Protein AF-A0A011Q9X2-F1 (afdb_monomer_lite)

Foldseek 3Di:
DDPLLVVLLVCLQPAADVPHLLDGPSLVVLLVVALVNLLVLLVQCLDPDLSSVSSNVSSNLSRLVVLQVVDVPRDSVVVCVQLQVRDSPDDNVSSVSSSVSSNVVSVVSVVPDDD

Sequence (115 aa):
MSEEIATLVENINASPEPLHADFTSEVRALVRCGLPAARAILPLLMSPDELTRLRAQRVLEGVSRSAVADTWGGDWALLWHDNGDYHWRAEAGKRQSAVNRWLAWLDQAAAAAPD

Radius of gyration: 13.53 Å; chains: 1; bounding box: 35×33×32 Å

Structure (mmCIF, N/CA/C/O backbone):
data_AF-A0A011Q9X2-F1
#
_entry.id   AF-A0A011Q9X2-F1
#
loop_
_atom_site.group_PDB
_atom_site.id
_atom_site.type_symbol
_atom_site.label_atom_id
_atom_site.label_alt_id
_atom_site.label_comp_id
_atom_site.label_asym_id
_atom_site.label_entity_id
_atom_site.label_seq_id
_atom_site.pdbx_PDB_ins_code
_atom_site.Cartn_x
_atom_site.Cartn_y
_atom_site.Cartn_z
_atom_site.occupancy
_atom_site.B_iso_or_equiv
_atom_site.auth_seq_id
_atom_site.auth_comp_id
_atom_site.auth_asym_id
_atom_site.auth_atom_id
_atom_site.pdbx_PDB_model_num
ATOM 1 N N . MET A 1 1 ? 5.376 -10.978 10.683 1.00 67.56 1 MET A N 1
ATOM 2 C CA . MET A 1 1 ? 4.866 -9.590 10.733 1.00 67.56 1 MET A CA 1
ATOM 3 C C . MET A 1 1 ? 5.189 -9.049 12.112 1.00 67.56 1 MET A C 1
ATOM 5 O O . MET A 1 1 ? 4.907 -9.761 13.066 1.00 67.56 1 MET A O 1
ATOM 9 N N . SER A 1 2 ? 5.846 -7.891 12.223 1.00 88.56 2 SER A N 1
ATOM 10 C CA . SER A 1 2 ? 6.152 -7.288 13.530 1.00 88.56 2 SER A CA 1
ATOM 11 C C . SER A 1 2 ? 4.881 -6.745 14.194 1.00 88.56 2 SER A C 1
ATOM 13 O O . SER A 1 2 ? 3.940 -6.356 13.498 1.00 88.56 2 SER A O 1
ATOM 15 N N . GLU A 1 3 ? 4.855 -6.703 15.530 1.00 91.62 3 GLU A N 1
ATOM 16 C CA . GLU A 1 3 ? 3.748 -6.108 16.303 1.00 91.62 3 GLU A CA 1
ATOM 17 C C . GLU A 1 3 ? 3.534 -4.624 15.958 1.00 91.62 3 GLU A C 1
ATOM 19 O O . GLU A 1 3 ? 2.402 -4.143 15.927 1.00 91.62 3 GLU A O 1
ATOM 24 N N . GLU A 1 4 ? 4.610 -3.914 15.609 1.00 95.81 4 GLU A N 1
ATOM 25 C CA . GLU A 1 4 ? 4.557 -2.524 15.149 1.00 95.81 4 GLU A CA 1
ATOM 26 C C . GLU A 1 4 ? 3.736 -2.378 13.861 1.00 95.81 4 GLU A C 1
ATOM 28 O O . GLU A 1 4 ? 2.806 -1.577 13.814 1.00 95.81 4 GLU A O 1
ATOM 33 N N . ILE A 1 5 ? 4.026 -3.177 12.824 1.00 97.44 5 ILE A N 1
ATOM 34 C CA . ILE A 1 5 ? 3.294 -3.106 11.549 1.00 97.44 5 ILE A CA 1
ATOM 35 C C . ILE A 1 5 ? 1.820 -3.444 11.763 1.00 97.44 5 ILE A C 1
ATOM 37 O O . ILE A 1 5 ? 0.963 -2.763 11.207 1.00 97.44 5 ILE A O 1
ATOM 41 N N . ALA A 1 6 ? 1.517 -4.457 12.580 1.00 97.00 6 ALA A N 1
ATOM 42 C CA . ALA A 1 6 ? 0.138 -4.812 12.907 1.00 97.00 6 ALA A CA 1
ATOM 43 C C . ALA A 1 6 ? -0.606 -3.623 13.538 1.00 97.00 6 ALA A C 1
ATOM 45 O O . ALA A 1 6 ? -1.657 -3.217 13.043 1.00 97.00 6 ALA A O 1
ATOM 46 N N . THR A 1 7 ? 0.005 -2.993 14.546 1.00 97.00 7 THR A N 1
ATOM 47 C CA . THR A 1 7 ? -0.552 -1.817 15.229 1.00 97.00 7 THR A CA 1
ATOM 48 C C . THR A 1 7 ? -0.772 -0.651 14.264 1.00 97.00 7 THR A C 1
ATOM 50 O O . THR A 1 7 ? -1.811 0.009 14.303 1.00 97.00 7 THR A O 1
ATOM 53 N N . LEU A 1 8 ? 0.185 -0.387 13.372 1.00 97.69 8 LEU A N 1
ATOM 54 C CA . LEU A 1 8 ? 0.079 0.688 12.387 1.00 97.69 8 LEU A CA 1
ATOM 55 C C . LEU A 1 8 ? -1.016 0.425 11.343 1.00 97.69 8 LEU A C 1
ATOM 57 O O . LEU A 1 8 ? -1.711 1.355 10.943 1.00 97.69 8 LEU A O 1
ATOM 61 N N . VAL A 1 9 ? -1.191 -0.827 10.908 1.00 97.69 9 VAL A N 1
ATOM 62 C CA . VAL A 1 9 ? -2.255 -1.225 9.970 1.00 97.69 9 VAL A CA 1
ATOM 63 C C . VAL A 1 9 ? -3.631 -1.053 10.607 1.00 97.69 9 VAL A C 1
ATOM 65 O O . VAL A 1 9 ? -4.522 -0.479 9.980 1.00 97.69 9 VAL A O 1
ATOM 68 N N . GLU A 1 10 ? -3.800 -1.488 11.856 1.00 96.88 10 GLU A N 1
ATOM 69 C CA . GLU A 1 10 ? -5.046 -1.311 12.613 1.00 96.88 10 GLU A CA 1
ATOM 70 C C . GLU A 1 10 ? -5.403 0.171 12.793 1.00 96.88 10 GLU A C 1
ATOM 72 O O . GLU A 1 10 ? -6.571 0.552 12.712 1.00 96.88 10 GLU A O 1
ATOM 77 N N . ASN A 1 11 ? -4.388 1.020 12.963 1.00 96.44 11 ASN A N 1
ATOM 78 C CA . ASN A 1 11 ? -4.543 2.449 13.218 1.00 96.44 11 ASN A CA 1
ATOM 79 C C . ASN A 1 11 ? -4.279 3.326 11.991 1.00 96.44 11 ASN A C 1
ATOM 81 O O . ASN A 1 11 ? -4.105 4.534 12.139 1.00 96.44 11 ASN A O 1
ATOM 85 N N . ILE A 1 12 ? -4.318 2.776 10.770 1.00 96.12 12 ILE A N 1
ATOM 86 C CA . ILE A 1 12 ? -3.991 3.522 9.538 1.00 96.12 12 ILE A CA 1
ATOM 87 C C . ILE A 1 12 ? -4.812 4.815 9.379 1.00 96.12 12 ILE A C 1
ATOM 89 O O . ILE A 1 12 ? -4.394 5.747 8.694 1.00 96.12 12 ILE A O 1
ATOM 93 N N . ASN A 1 13 ? -5.978 4.880 10.032 1.00 94.62 13 ASN A N 1
ATOM 94 C CA . ASN A 1 13 ? -6.888 6.014 10.001 1.00 94.62 13 ASN A CA 1
ATOM 95 C C . ASN A 1 13 ? -6.826 6.962 11.212 1.00 94.62 13 ASN A C 1
ATOM 97 O O . ASN A 1 13 ? -7.519 7.980 11.179 1.00 94.62 13 ASN A O 1
ATOM 101 N N . ALA A 1 14 ? -6.065 6.635 12.260 1.00 89.31 14 ALA A N 1
ATOM 102 C CA . ALA A 1 14 ? -6.191 7.242 13.586 1.00 89.31 14 ALA A CA 1
ATOM 103 C C . ALA A 1 14 ? -5.731 8.707 13.652 1.00 89.31 14 ALA A C 1
ATOM 105 O O . ALA A 1 14 ? -6.364 9.508 14.340 1.00 89.31 14 ALA A O 1
ATOM 106 N N . SER A 1 15 ? -4.681 9.069 12.911 1.00 82.25 15 SER A N 1
ATOM 107 C CA . SER A 1 15 ? -4.063 10.397 12.997 1.00 82.25 15 SER A CA 1
ATOM 108 C C . SER A 1 15 ? -4.161 11.158 11.666 1.00 82.25 15 SER A C 1
ATOM 110 O O . SER A 1 15 ? -3.146 11.309 10.980 1.00 82.25 15 SER A O 1
ATOM 112 N N . PRO A 1 16 ? -5.361 11.618 11.244 1.00 76.38 16 PRO A N 1
ATOM 113 C CA . PRO A 1 16 ? -5.519 12.359 9.998 1.00 76.38 16 PRO A CA 1
ATOM 114 C C . PRO A 1 16 ? -4.709 13.648 10.035 1.00 76.38 16 PRO A C 1
ATOM 116 O O . PRO A 1 16 ? -4.768 14.418 10.995 1.00 76.38 16 PRO A O 1
ATOM 119 N N . GLU A 1 17 ? -3.981 13.907 8.959 1.00 77.50 17 GLU A N 1
ATOM 120 C CA . GLU A 1 17 ? -3.223 15.138 8.864 1.00 77.50 17 GLU A CA 1
ATOM 121 C C . GLU A 1 17 ? -4.102 16.319 8.462 1.00 77.50 17 GLU A C 1
ATOM 123 O O . GLU A 1 17 ? -4.935 16.194 7.553 1.00 77.50 17 GLU A O 1
ATOM 128 N N . PRO A 1 18 ? -3.905 17.497 9.083 1.00 75.31 18 PRO A N 1
ATOM 129 C CA . PRO A 1 18 ? -4.553 18.712 8.622 1.00 75.31 18 PRO A CA 1
ATOM 130 C C . PRO A 1 18 ? -4.253 18.927 7.133 1.00 75.31 18 PRO A C 1
ATOM 132 O O . PRO A 1 18 ? -3.094 18.967 6.732 1.00 75.31 18 PRO A O 1
ATOM 135 N N . LEU A 1 19 ? -5.307 19.079 6.324 1.00 79.06 19 LEU A N 1
ATOM 136 C CA . LEU A 1 19 ? -5.256 19.350 4.877 1.00 79.06 19 LEU A CA 1
ATOM 137 C C . LEU A 1 19 ? -4.801 18.186 3.968 1.00 79.06 19 LEU A C 1
ATOM 139 O O . LEU A 1 19 ? -4.825 18.351 2.748 1.00 79.06 19 LEU A O 1
ATOM 143 N N . HIS A 1 20 ? -4.485 17.003 4.511 1.00 80.50 20 HIS A N 1
ATOM 144 C CA . HIS A 1 20 ? -4.067 15.827 3.732 1.00 80.50 20 HIS A CA 1
ATOM 145 C C . HIS A 1 20 ? -4.839 14.574 4.153 1.00 80.50 20 HIS A C 1
ATOM 147 O O . HIS A 1 20 ? -4.387 13.780 4.970 1.00 80.50 20 HIS A O 1
ATOM 153 N N . ALA A 1 21 ? -6.031 14.376 3.582 1.00 79.56 21 ALA A N 1
ATOM 154 C CA . ALA A 1 21 ? -6.878 13.234 3.937 1.00 79.56 21 ALA A CA 1
ATOM 155 C C . ALA A 1 21 ? -6.208 11.875 3.639 1.00 79.56 21 ALA A C 1
ATOM 157 O O . ALA A 1 21 ? -6.434 10.898 4.356 1.00 79.56 21 ALA A O 1
ATOM 158 N N . ASP A 1 22 ? -5.368 11.817 2.607 1.00 85.38 22 ASP A N 1
ATOM 159 C CA . ASP A 1 22 ? -4.683 10.616 2.133 1.00 85.38 22 ASP A CA 1
ATOM 160 C C . ASP A 1 22 ? -3.459 10.211 2.962 1.00 85.38 22 ASP A C 1
ATOM 162 O O . ASP A 1 22 ? -2.983 9.087 2.802 1.00 85.38 22 ASP A O 1
ATOM 166 N N . PHE A 1 23 ? -2.985 11.072 3.866 1.00 87.62 23 PHE A N 1
ATOM 167 C CA . PHE A 1 23 ? -1.855 10.787 4.744 1.00 87.62 23 PHE A CA 1
ATOM 168 C C . PHE A 1 23 ? -2.223 10.880 6.228 1.00 87.62 23 PHE A C 1
ATOM 170 O O . PHE A 1 23 ? -3.013 11.712 6.676 1.00 87.62 23 PHE A O 1
ATOM 177 N N . THR A 1 24 ? -1.624 9.968 6.984 1.00 92.44 24 THR A N 1
ATOM 178 C CA . THR A 1 24 ? -1.600 9.950 8.443 1.00 92.44 24 THR A CA 1
ATOM 179 C C . THR A 1 24 ? -0.167 9.705 8.905 1.00 92.44 24 THR A C 1
ATOM 181 O O . THR A 1 24 ? 0.690 9.244 8.134 1.00 92.44 24 THR A O 1
ATOM 184 N N . SER A 1 25 ? 0.099 9.951 10.188 1.00 93.12 25 SER A N 1
ATOM 185 C CA . SER A 1 25 ? 1.360 9.542 10.818 1.00 93.12 25 SER A CA 1
ATOM 186 C C . SER A 1 25 ? 1.637 8.047 10.622 1.00 93.12 25 SER A C 1
ATOM 188 O O . SER A 1 25 ? 2.782 7.660 10.373 1.00 93.12 25 SER A O 1
ATOM 190 N N . GLU A 1 26 ? 0.593 7.216 10.657 1.00 96.06 26 GLU A N 1
ATOM 191 C CA . GLU A 1 26 ? 0.679 5.769 10.479 1.00 96.06 26 GLU A CA 1
ATOM 192 C C . GLU A 1 26 ? 0.995 5.386 9.030 1.00 96.06 26 GLU A C 1
ATOM 194 O O . GLU A 1 26 ? 1.863 4.545 8.809 1.00 96.06 26 GLU A O 1
ATOM 199 N N . VAL A 1 27 ? 0.399 6.055 8.033 1.00 97.12 27 VAL A N 1
ATOM 200 C CA . VAL A 1 27 ? 0.762 5.866 6.614 1.00 97.12 27 VAL A CA 1
ATOM 201 C C . VAL A 1 27 ? 2.255 6.120 6.409 1.00 97.12 27 VAL A C 1
ATOM 203 O O . VAL A 1 27 ? 2.943 5.315 5.784 1.00 97.12 27 VAL A O 1
ATOM 206 N N . ARG A 1 28 ? 2.796 7.205 6.977 1.00 95.00 28 ARG A N 1
ATOM 207 C CA . ARG A 1 28 ? 4.234 7.503 6.872 1.00 95.00 28 ARG A CA 1
ATOM 208 C C . ARG A 1 28 ? 5.103 6.468 7.573 1.00 95.00 28 ARG A C 1
ATOM 210 O O . ARG A 1 28 ? 6.181 6.153 7.074 1.00 95.00 28 ARG A O 1
ATOM 217 N N . ALA A 1 29 ? 4.674 5.987 8.736 1.00 96.25 29 ALA A N 1
ATOM 218 C CA . ALA A 1 29 ? 5.388 4.948 9.465 1.00 96.25 29 ALA A CA 1
ATOM 219 C C . ALA A 1 29 ? 5.420 3.637 8.672 1.00 96.25 29 ALA A C 1
ATOM 221 O O . ALA A 1 29 ? 6.498 3.090 8.466 1.00 96.25 29 ALA A O 1
ATOM 222 N N . LEU A 1 30 ? 4.283 3.217 8.114 1.00 97.81 30 LEU A N 1
ATOM 223 C CA . LEU A 1 30 ? 4.188 2.036 7.255 1.00 97.81 30 LEU A CA 1
ATOM 224 C C . LEU A 1 30 ? 5.094 2.138 6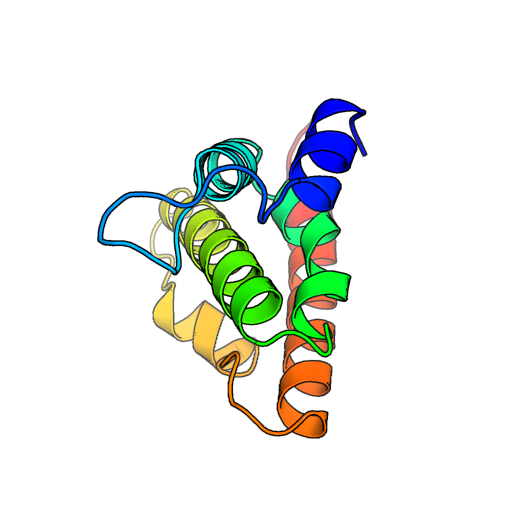.024 1.00 97.81 30 LEU A C 1
ATOM 226 O O . LEU A 1 30 ? 5.753 1.162 5.682 1.00 97.81 30 LEU A O 1
ATOM 230 N N . VAL A 1 31 ? 5.196 3.313 5.390 1.00 97.19 31 VAL A N 1
ATOM 231 C CA . VAL A 1 31 ? 6.141 3.513 4.276 1.00 97.19 31 VAL A CA 1
ATOM 232 C C . VAL A 1 31 ? 7.588 3.261 4.716 1.00 97.19 31 VAL A C 1
ATOM 234 O O . VAL A 1 31 ? 8.328 2.590 4.002 1.00 97.19 31 VAL A O 1
ATOM 237 N N . ARG A 1 32 ? 7.990 3.732 5.906 1.00 96.38 32 ARG A N 1
ATOM 238 C CA . ARG A 1 32 ? 9.342 3.489 6.446 1.00 96.38 32 ARG A CA 1
ATOM 239 C C . ARG A 1 32 ? 9.598 2.023 6.794 1.00 96.38 32 ARG A C 1
ATOM 241 O O . ARG A 1 32 ? 10.740 1.588 6.727 1.00 96.38 32 ARG A O 1
ATOM 248 N N . CYS A 1 33 ? 8.560 1.263 7.137 1.00 96.19 33 CYS A N 1
ATOM 249 C CA . CYS A 1 33 ? 8.670 -0.173 7.395 1.00 96.19 33 CYS A CA 1
ATOM 250 C C . CYS A 1 33 ? 8.920 -1.009 6.121 1.00 96.19 33 CYS A C 1
ATOM 252 O O . CYS A 1 33 ? 9.236 -2.191 6.237 1.00 96.19 33 CYS A O 1
ATOM 254 N N . GLY A 1 34 ? 8.777 -0.438 4.918 1.00 95.56 34 GLY A N 1
ATOM 255 C CA . GLY A 1 34 ? 9.160 -1.086 3.661 1.00 95.56 34 GLY A CA 1
ATOM 256 C C . GLY A 1 34 ? 8.272 -2.268 3.242 1.00 95.56 34 GLY A C 1
ATOM 257 O O . GLY A 1 34 ? 7.067 -2.303 3.511 1.00 95.56 34 GLY A O 1
ATOM 258 N N . LEU A 1 35 ? 8.863 -3.245 2.537 1.00 95.12 35 LEU A N 1
ATOM 259 C CA . LEU A 1 35 ? 8.150 -4.378 1.918 1.00 95.12 35 LEU A CA 1
ATOM 260 C C . LEU A 1 35 ? 7.235 -5.163 2.886 1.00 95.12 35 LEU A C 1
ATOM 262 O O . LEU A 1 35 ? 6.106 -5.479 2.491 1.00 95.12 35 LEU A O 1
ATOM 266 N N . PRO A 1 36 ? 7.625 -5.435 4.151 1.00 96.06 36 PRO A N 1
ATOM 267 C CA . PRO A 1 36 ? 6.732 -6.078 5.115 1.00 96.06 36 PRO A CA 1
ATOM 268 C C . PRO A 1 36 ? 5.413 -5.324 5.344 1.00 96.06 36 PRO A C 1
ATOM 270 O O . PRO A 1 36 ? 4.360 -5.954 5.463 1.00 96.06 36 PRO A O 1
ATOM 273 N N . ALA A 1 37 ? 5.442 -3.988 5.368 1.00 97.62 37 ALA A N 1
ATOM 274 C CA . ALA A 1 37 ? 4.240 -3.172 5.529 1.00 97.62 37 ALA A CA 1
ATOM 275 C C . ALA A 1 37 ? 3.394 -3.125 4.250 1.00 97.62 37 ALA A C 1
ATOM 277 O O . ALA A 1 37 ? 2.171 -3.232 4.338 1.00 97.62 37 ALA A O 1
ATOM 278 N N . ALA A 1 38 ? 4.017 -3.056 3.066 1.00 97.75 38 ALA A N 1
ATOM 279 C CA . ALA A 1 38 ? 3.291 -3.151 1.794 1.00 97.75 38 ALA A CA 1
ATOM 280 C C . ALA A 1 38 ? 2.503 -4.465 1.669 1.00 97.75 38 ALA A C 1
ATOM 282 O O . ALA A 1 38 ? 1.372 -4.464 1.186 1.00 97.75 38 ALA A O 1
ATOM 283 N N . ARG A 1 39 ? 3.053 -5.578 2.171 1.00 97.50 39 ARG A N 1
ATOM 284 C CA . ARG A 1 39 ? 2.320 -6.848 2.259 1.00 97.50 39 ARG A CA 1
ATOM 285 C C . ARG A 1 39 ? 1.147 -6.772 3.233 1.00 97.50 39 ARG A C 1
ATOM 287 O O . ARG A 1 39 ? 0.053 -7.230 2.909 1.00 97.50 39 ARG A O 1
ATOM 294 N N . ALA A 1 40 ? 1.367 -6.204 4.416 1.00 98.06 40 ALA A N 1
ATOM 295 C CA . ALA A 1 40 ? 0.357 -6.148 5.469 1.00 98.06 40 ALA A CA 1
ATOM 296 C C . ALA A 1 40 ? -0.866 -5.289 5.094 1.00 98.06 40 ALA A C 1
ATOM 298 O O . ALA A 1 40 ? -1.974 -5.593 5.531 1.00 98.06 40 ALA A O 1
ATOM 299 N N . ILE A 1 41 ? -0.702 -4.261 4.249 1.00 98.44 41 ILE A N 1
ATOM 300 C CA . ILE A 1 41 ? -1.813 -3.395 3.817 1.00 98.44 41 ILE A CA 1
ATOM 301 C C . ILE A 1 41 ? -2.655 -3.965 2.669 1.00 98.44 41 ILE A C 1
ATOM 303 O O . ILE A 1 41 ? -3.692 -3.382 2.355 1.00 98.44 41 ILE A O 1
ATOM 307 N N . LEU A 1 42 ? -2.268 -5.079 2.029 1.00 98.25 42 LEU A N 1
ATOM 308 C CA . LEU A 1 42 ? -2.995 -5.584 0.854 1.00 98.25 42 LEU A CA 1
ATOM 309 C C . LEU A 1 42 ? -4.494 -5.832 1.114 1.00 98.25 42 LEU A C 1
ATOM 311 O O . LEU A 1 42 ? -5.302 -5.439 0.269 1.00 98.25 42 LEU A O 1
ATOM 315 N N . PRO A 1 43 ? -4.919 -6.391 2.267 1.00 98.44 43 PRO A N 1
ATOM 316 C CA . PRO A 1 43 ? -6.343 -6.523 2.577 1.00 98.44 43 PRO A CA 1
ATOM 317 C C . PRO A 1 43 ? -7.078 -5.174 2.649 1.00 98.44 43 PRO A C 1
ATOM 319 O O . PRO A 1 43 ? -8.247 -5.084 2.272 1.00 98.44 43 PRO A O 1
ATOM 322 N N . LEU A 1 44 ? -6.399 -4.101 3.073 1.00 98.62 44 LEU A N 1
ATOM 323 C CA . LEU A 1 44 ? -6.992 -2.765 3.199 1.00 98.62 44 LEU A CA 1
ATOM 324 C C . LEU A 1 44 ? -7.317 -2.124 1.845 1.00 98.62 44 LEU A C 1
ATOM 326 O O . LEU A 1 44 ? -8.240 -1.316 1.758 1.00 98.62 44 LEU A O 1
ATOM 330 N N . LEU A 1 45 ? -6.640 -2.533 0.770 1.00 98.62 45 LEU A N 1
ATOM 331 C CA . LEU A 1 45 ? -6.965 -2.128 -0.605 1.00 98.62 45 LEU A CA 1
ATOM 332 C C . LEU A 1 45 ? -8.358 -2.634 -1.041 1.00 98.62 45 LEU A C 1
ATOM 334 O O . LEU A 1 45 ? -9.002 -2.082 -1.941 1.00 98.62 45 LEU A O 1
ATOM 338 N N . MET A 1 46 ? -8.883 -3.646 -0.350 1.00 98.56 46 MET A N 1
ATOM 339 C CA . MET A 1 46 ? -10.231 -4.168 -0.557 1.00 98.56 46 MET A CA 1
ATOM 340 C C . MET A 1 46 ? -11.259 -3.657 0.459 1.00 98.56 46 MET A C 1
ATOM 342 O O . MET A 1 46 ? -12.431 -4.005 0.331 1.00 98.56 46 MET A O 1
ATOM 346 N N . SER A 1 47 ? -10.869 -2.780 1.395 1.00 98.44 47 SER A N 1
ATOM 347 C CA . SER A 1 47 ? -11.769 -2.204 2.405 1.00 98.44 47 SER A CA 1
ATOM 348 C C . SER A 1 47 ? -13.027 -1.580 1.778 1.00 98.44 47 SER A C 1
ATOM 350 O O . SER A 1 47 ? -12.927 -0.960 0.712 1.00 98.44 47 SER A O 1
ATOM 352 N N . PRO A 1 48 ? -14.212 -1.688 2.412 1.00 97.38 48 PRO A N 1
ATOM 353 C CA . PRO A 1 48 ? -15.397 -0.948 1.980 1.00 97.38 48 PRO A CA 1
ATOM 354 C C . PRO A 1 48 ? -15.224 0.574 2.129 1.00 97.38 48 PRO A C 1
ATOM 356 O O . PRO A 1 48 ? -15.787 1.324 1.332 1.00 97.38 48 PRO A O 1
ATOM 359 N N . ASP A 1 49 ? -14.396 1.032 3.072 1.00 96.69 49 ASP A N 1
ATOM 360 C CA . ASP A 1 49 ? -14.115 2.451 3.304 1.00 96.69 49 ASP A CA 1
ATOM 361 C C . ASP A 1 49 ? -13.122 3.006 2.272 1.00 96.69 49 ASP A C 1
ATOM 363 O O . ASP A 1 49 ? -12.022 2.474 2.096 1.00 96.69 49 ASP A O 1
ATOM 367 N N . GLU A 1 50 ? -13.501 4.071 1.559 1.00 96.62 50 GLU A N 1
ATOM 368 C CA . GLU A 1 50 ? -12.653 4.600 0.488 1.00 96.62 50 GLU A CA 1
ATOM 369 C C . GLU A 1 50 ? -11.368 5.258 0.996 1.00 96.62 50 GLU A C 1
ATOM 371 O O . GLU A 1 50 ? -10.341 5.199 0.316 1.00 96.62 50 GLU A O 1
ATOM 376 N N . LEU A 1 51 ? -11.409 5.857 2.186 1.00 95.19 51 LEU A N 1
ATOM 377 C CA . LEU A 1 51 ? -10.271 6.559 2.763 1.00 95.19 51 LEU A CA 1
ATOM 378 C C . LEU A 1 51 ? -9.192 5.571 3.216 1.00 95.19 51 LEU A C 1
ATOM 380 O O . LEU A 1 51 ? -8.012 5.788 2.943 1.00 95.19 51 LEU A O 1
ATOM 384 N N . THR A 1 52 ? -9.591 4.440 3.803 1.00 97.75 52 THR A N 1
ATOM 385 C CA . THR A 1 52 ? -8.711 3.301 4.082 1.00 97.75 52 THR A CA 1
ATOM 386 C C . THR A 1 52 ? -8.029 2.813 2.807 1.00 97.75 52 THR A C 1
ATOM 388 O O . THR A 1 52 ? -6.817 2.599 2.813 1.00 97.75 52 THR A O 1
ATOM 391 N N . ARG A 1 53 ? -8.764 2.678 1.692 1.00 98.44 53 ARG A N 1
ATOM 392 C CA . ARG A 1 53 ? -8.169 2.253 0.412 1.00 98.44 53 ARG A CA 1
ATOM 393 C C . ARG A 1 53 ? -7.161 3.261 -0.123 1.00 98.44 53 ARG A C 1
ATOM 395 O O . ARG A 1 53 ? -6.108 2.855 -0.605 1.00 98.44 53 ARG A O 1
ATOM 402 N N . LEU A 1 54 ? -7.481 4.553 -0.052 1.00 97.88 54 LEU A N 1
ATOM 403 C CA . LEU A 1 54 ? -6.589 5.632 -0.472 1.00 97.88 54 LEU A CA 1
ATOM 404 C C . LEU A 1 54 ? -5.296 5.637 0.356 1.00 97.88 54 LEU A C 1
ATOM 406 O O . LEU A 1 54 ? -4.205 5.678 -0.204 1.00 97.88 54 LEU A O 1
ATOM 410 N N . ARG A 1 55 ? -5.400 5.514 1.679 1.00 98.12 55 ARG A N 1
ATOM 411 C CA . ARG A 1 55 ? -4.244 5.462 2.587 1.00 98.12 55 ARG A CA 1
ATOM 412 C C . ARG A 1 55 ? -3.391 4.213 2.367 1.00 98.12 55 ARG A C 1
ATOM 414 O O . ARG A 1 55 ? -2.172 4.317 2.269 1.00 98.12 55 ARG A O 1
ATOM 421 N N . ALA A 1 56 ? -4.016 3.049 2.193 1.00 98.56 56 ALA A N 1
ATOM 422 C CA . ALA A 1 56 ? -3.315 1.819 1.828 1.00 98.56 56 ALA A CA 1
ATOM 423 C C . ALA A 1 56 ? -2.609 1.940 0.464 1.00 98.56 56 ALA A C 1
ATOM 425 O O . ALA A 1 56 ? -1.475 1.484 0.318 1.00 98.56 56 ALA A O 1
ATOM 426 N N . GLN A 1 57 ? -3.225 2.618 -0.513 1.00 98.56 57 GLN A N 1
ATOM 427 C CA . GLN A 1 57 ? -2.577 2.937 -1.787 1.00 98.56 57 GLN A CA 1
ATOM 428 C C . GLN A 1 57 ? -1.341 3.823 -1.585 1.00 98.56 57 GLN A C 1
ATOM 430 O O . GLN A 1 57 ? -0.309 3.536 -2.182 1.00 98.56 57 GLN A O 1
ATOM 435 N N . ARG A 1 58 ? -1.394 4.848 -0.722 1.00 98.19 58 ARG A N 1
ATOM 436 C CA . ARG A 1 58 ? -0.218 5.688 -0.422 1.00 98.19 58 ARG A CA 1
ATOM 437 C C . ARG A 1 58 ? 0.935 4.902 0.185 1.00 98.19 58 ARG A C 1
ATOM 439 O O . ARG A 1 58 ? 2.084 5.145 -0.180 1.00 98.19 58 ARG A O 1
ATOM 446 N N . VAL A 1 59 ? 0.637 3.940 1.059 1.00 98.50 59 VAL A N 1
ATOM 447 C CA . VAL A 1 59 ? 1.654 3.018 1.584 1.00 98.50 59 VAL A CA 1
ATOM 448 C C . VAL A 1 59 ? 2.273 2.205 0.446 1.00 98.50 59 VAL A C 1
ATOM 450 O O . VAL A 1 59 ? 3.495 2.174 0.315 1.00 98.50 59 VAL A O 1
ATOM 453 N N . LEU A 1 60 ? 1.446 1.597 -0.410 1.00 98.62 60 LEU A N 1
ATOM 454 C CA . LEU A 1 60 ? 1.917 0.784 -1.533 1.00 98.62 60 LEU A CA 1
ATOM 455 C C . LEU A 1 60 ? 2.776 1.587 -2.524 1.00 98.62 60 LEU A C 1
ATOM 457 O O . LEU A 1 60 ? 3.843 1.127 -2.927 1.00 98.62 60 LEU A O 1
ATOM 461 N N . GLU A 1 61 ? 2.342 2.794 -2.892 1.00 98.19 61 GLU A N 1
ATOM 462 C CA . GLU A 1 61 ? 3.090 3.714 -3.757 1.00 98.19 61 GLU A CA 1
ATOM 463 C C . GLU A 1 61 ? 4.438 4.088 -3.131 1.00 98.19 61 GLU A C 1
ATOM 465 O O . GLU A 1 61 ? 5.469 3.988 -3.791 1.00 98.19 61 GLU A O 1
ATOM 470 N N . GLY A 1 62 ? 4.450 4.492 -1.857 1.00 97.50 62 GLY A N 1
ATOM 471 C CA . GLY A 1 62 ? 5.671 4.903 -1.163 1.00 97.50 62 GLY A CA 1
ATOM 472 C C . GLY A 1 62 ? 6.698 3.774 -1.061 1.00 97.50 62 GLY A C 1
ATOM 473 O O . GLY A 1 62 ? 7.863 3.968 -1.410 1.00 97.50 62 GLY A O 1
ATOM 474 N N . VAL A 1 63 ? 6.261 2.581 -0.646 1.00 97.25 63 VAL A N 1
ATOM 475 C CA . VAL A 1 63 ? 7.147 1.415 -0.512 1.00 97.25 63 VAL A CA 1
ATOM 476 C C . VAL A 1 63 ? 7.661 0.945 -1.873 1.00 97.25 63 VAL A C 1
ATOM 478 O O . VAL A 1 63 ? 8.861 0.724 -2.025 1.00 97.25 63 VAL A O 1
ATOM 481 N N . SER A 1 64 ? 6.787 0.816 -2.878 1.00 96.00 64 SER A N 1
ATOM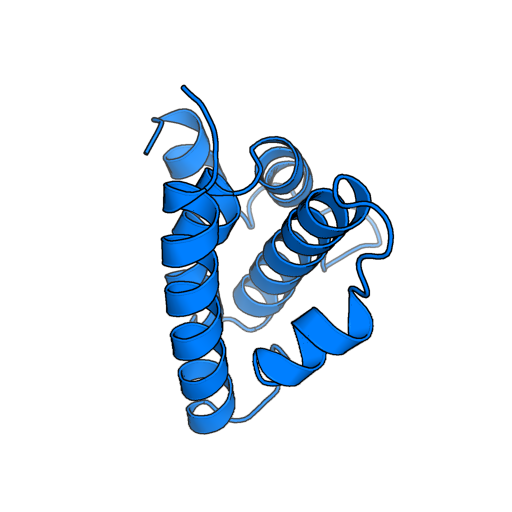 482 C CA . SER A 1 64 ? 7.199 0.358 -4.216 1.00 96.00 64 SER A CA 1
ATOM 483 C C . SER A 1 64 ? 8.140 1.346 -4.907 1.00 96.00 64 SER A C 1
ATOM 485 O O . SER A 1 64 ? 9.080 0.918 -5.573 1.00 96.00 64 SER A O 1
ATOM 487 N N . ARG A 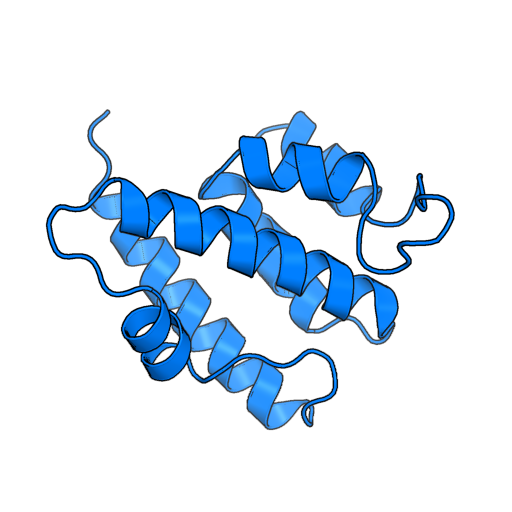1 65 ? 7.957 2.661 -4.711 1.00 95.62 65 ARG A N 1
ATOM 488 C CA . ARG A 1 65 ? 8.907 3.678 -5.195 1.00 95.62 65 ARG A CA 1
ATOM 489 C C . ARG A 1 65 ? 10.282 3.507 -4.571 1.00 95.62 65 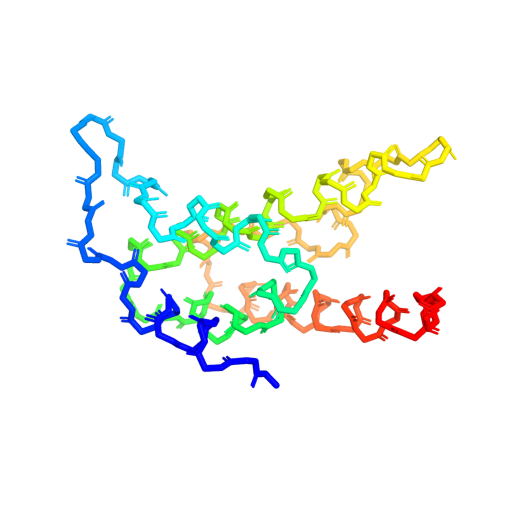ARG A C 1
ATOM 491 O O . ARG A 1 65 ? 11.265 3.551 -5.301 1.00 95.62 65 ARG A O 1
ATOM 498 N N . SER A 1 66 ? 10.347 3.300 -3.255 1.00 93.19 66 SER A N 1
ATOM 499 C CA . SER A 1 66 ? 11.620 3.076 -2.561 1.00 93.19 66 SER A CA 1
ATOM 500 C C . SER A 1 66 ? 12.317 1.818 -3.079 1.00 93.19 66 SER A C 1
ATOM 502 O O . SER A 1 66 ? 13.480 1.882 -3.450 1.00 93.19 66 SER A O 1
ATOM 504 N N . ALA A 1 67 ? 11.583 0.707 -3.201 1.00 90.94 67 ALA A N 1
ATOM 505 C CA . ALA A 1 67 ? 12.136 -0.561 -3.677 1.00 90.94 67 ALA A CA 1
ATOM 506 C C . ALA A 1 67 ? 12.715 -0.468 -5.102 1.00 90.94 67 ALA A C 1
ATOM 508 O O . ALA A 1 67 ? 13.743 -1.071 -5.403 1.00 90.94 67 ALA A O 1
ATOM 509 N N . VAL A 1 68 ? 12.072 0.302 -5.986 1.00 90.88 68 VAL A N 1
ATOM 510 C CA . VAL A 1 68 ? 12.582 0.542 -7.344 1.00 90.88 68 VAL A CA 1
ATOM 511 C C . VAL A 1 68 ? 13.773 1.497 -7.343 1.00 90.88 68 VAL A C 1
ATOM 513 O O . VAL A 1 68 ? 14.710 1.273 -8.102 1.00 90.88 68 VAL A O 1
ATOM 516 N N . ALA A 1 69 ? 13.761 2.543 -6.510 1.00 87.44 69 ALA A N 1
ATOM 517 C CA . ALA A 1 69 ? 14.854 3.514 -6.430 1.00 87.44 69 ALA A CA 1
ATOM 518 C C . ALA A 1 69 ? 16.189 2.871 -6.019 1.00 87.44 69 ALA A C 1
ATOM 520 O O . ALA A 1 69 ? 17.243 3.310 -6.477 1.00 87.44 69 ALA A O 1
ATOM 521 N N . ASP A 1 70 ? 16.134 1.801 -5.226 1.00 81.00 70 ASP A N 1
ATOM 522 C CA . ASP A 1 70 ? 17.308 1.020 -4.824 1.00 81.00 70 ASP A CA 1
ATOM 523 C C . ASP A 1 70 ? 17.850 0.118 -5.957 1.00 81.00 70 ASP A C 1
ATOM 525 O O . ASP A 1 70 ? 18.934 -0.456 -5.843 1.00 81.00 70 ASP A O 1
ATOM 529 N N . THR A 1 71 ? 17.132 0.010 -7.082 1.00 79.94 71 THR A N 1
ATOM 530 C CA . THR A 1 71 ? 17.519 -0.786 -8.254 1.00 79.94 71 THR A CA 1
ATOM 531 C C . THR A 1 71 ? 18.043 0.113 -9.378 1.00 79.94 71 THR A C 1
ATOM 533 O O . THR A 1 71 ? 17.317 0.942 -9.929 1.00 79.94 71 THR A O 1
ATOM 536 N N . TRP A 1 72 ? 19.301 -0.079 -9.789 1.00 70.62 72 TRP A N 1
ATOM 537 C CA . TRP A 1 72 ? 19.884 0.670 -10.910 1.00 70.62 72 TRP A CA 1
ATOM 538 C C . TRP A 1 72 ? 19.086 0.455 -12.207 1.00 70.62 72 TRP A C 1
ATOM 540 O O . TRP A 1 72 ? 18.990 -0.664 -12.707 1.00 70.62 72 TRP A O 1
ATOM 550 N N . GLY A 1 73 ? 18.539 1.538 -12.768 1.00 77.06 73 GLY A N 1
ATOM 551 C CA . GLY A 1 73 ? 17.714 1.496 -13.982 1.00 77.06 73 GLY A CA 1
ATOM 552 C C . GLY A 1 73 ? 16.255 1.080 -13.758 1.00 77.06 73 GLY A C 1
ATOM 553 O O . GLY A 1 73 ? 15.556 0.809 -14.731 1.00 77.06 73 GLY A O 1
ATOM 554 N N . GLY A 1 74 ? 15.789 1.018 -12.507 1.00 83.75 74 GLY A N 1
ATOM 555 C CA . GLY A 1 74 ? 14.404 0.695 -12.186 1.00 83.75 74 GLY A CA 1
ATOM 556 C C . GLY A 1 74 ? 13.401 1.741 -12.696 1.00 83.75 74 GLY A C 1
ATOM 557 O O . GLY A 1 74 ? 13.599 2.944 -12.525 1.00 83.75 74 GLY A O 1
ATOM 558 N N . ASP A 1 75 ? 12.295 1.276 -13.286 1.00 93.88 75 ASP A N 1
ATOM 559 C CA . ASP A 1 75 ? 11.1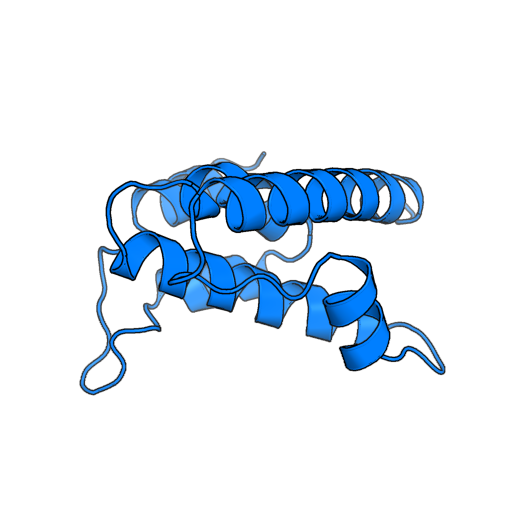80 2.115 -13.740 1.00 93.88 75 ASP A CA 1
ATOM 560 C C . ASP A 1 75 ? 9.935 1.850 -12.883 1.00 93.88 75 ASP A C 1
ATOM 562 O O . ASP A 1 75 ? 9.269 0.817 -12.996 1.00 93.88 75 ASP A O 1
ATOM 566 N N . TRP A 1 76 ? 9.618 2.798 -11.996 1.00 95.50 76 TRP A N 1
ATOM 567 C CA . TRP A 1 76 ? 8.472 2.660 -11.098 1.00 95.50 76 TRP A CA 1
ATOM 568 C C . TRP A 1 76 ? 7.140 2.762 -11.842 1.00 95.50 76 TRP A C 1
ATOM 570 O O . TRP A 1 76 ? 6.176 2.113 -11.442 1.00 95.50 76 TRP A O 1
ATOM 580 N N . ALA A 1 77 ? 7.070 3.553 -12.915 1.00 96.19 77 ALA A N 1
ATOM 581 C CA . ALA A 1 77 ? 5.842 3.685 -13.686 1.00 96.19 77 ALA A CA 1
ATOM 582 C C . ALA A 1 77 ? 5.523 2.370 -14.407 1.00 96.19 77 ALA A C 1
ATOM 584 O O . ALA A 1 77 ? 4.377 1.926 -14.373 1.00 96.19 77 ALA A O 1
ATOM 585 N N . LEU A 1 78 ? 6.542 1.714 -14.973 1.00 96.38 78 LEU A N 1
ATOM 586 C CA . LEU A 1 78 ? 6.396 0.381 -15.557 1.00 96.38 78 LEU A CA 1
ATOM 587 C C . LEU A 1 78 ? 5.986 -0.655 -14.501 1.00 96.38 78 LEU A C 1
ATOM 589 O O . LEU A 1 78 ? 5.027 -1.391 -14.718 1.00 96.38 78 LEU A O 1
ATOM 593 N N . LEU A 1 79 ? 6.636 -0.662 -13.327 1.00 96.38 79 LEU A N 1
ATOM 594 C CA . LEU A 1 79 ? 6.252 -1.557 -12.229 1.00 96.38 79 LEU A CA 1
ATOM 595 C C . LEU A 1 79 ? 4.783 -1.362 -11.826 1.00 96.38 79 LEU A C 1
ATOM 597 O O . LEU A 1 79 ? 4.049 -2.337 -11.645 1.00 96.38 79 LEU A O 1
ATOM 601 N N . TRP A 1 80 ? 4.357 -0.111 -11.654 1.00 98.06 80 TRP A N 1
ATOM 602 C CA . TRP A 1 80 ? 2.989 0.221 -11.266 1.00 98.06 80 TRP A CA 1
ATOM 603 C C . TRP A 1 80 ? 1.972 -0.242 -12.316 1.00 98.06 80 TRP A C 1
ATOM 605 O O . TRP A 1 80 ? 0.957 -0.857 -11.967 1.00 98.06 80 TRP A O 1
ATOM 615 N N . HIS A 1 81 ? 2.291 -0.015 -13.591 1.00 98.12 81 HIS A N 1
ATOM 616 C CA . HIS A 1 81 ? 1.483 -0.433 -14.730 1.00 98.12 81 HIS A CA 1
ATOM 617 C C . HIS A 1 81 ? 1.338 -1.956 -14.816 1.00 98.12 81 HIS A C 1
ATOM 619 O O . HIS A 1 81 ? 0.219 -2.475 -14.862 1.00 98.12 81 HIS A O 1
ATOM 625 N N . ASP A 1 82 ? 2.446 -2.694 -14.740 1.00 97.69 82 ASP A N 1
ATOM 626 C CA . ASP A 1 82 ? 2.443 -4.159 -14.817 1.00 97.69 82 ASP A CA 1
ATOM 627 C C . ASP A 1 82 ? 1.640 -4.791 -13.670 1.00 97.69 82 ASP A C 1
ATOM 629 O O . ASP A 1 82 ? 0.950 -5.805 -13.852 1.00 97.69 82 ASP A O 1
ATOM 633 N N . ASN A 1 83 ? 1.628 -4.137 -12.505 1.00 98.38 83 ASN A N 1
ATOM 634 C CA . ASN A 1 83 ? 0.826 -4.535 -11.349 1.00 98.38 83 ASN A CA 1
ATOM 635 C C . ASN A 1 83 ? -0.631 -4.035 -11.385 1.00 98.38 83 ASN A C 1
ATOM 637 O O . ASN A 1 83 ? -1.380 -4.204 -10.420 1.00 98.38 83 ASN A O 1
ATOM 641 N N . GLY A 1 84 ? -1.081 -3.519 -12.528 1.00 97.69 84 GLY A N 1
ATOM 642 C CA . GLY A 1 84 ? -2.490 -3.295 -12.832 1.00 97.69 84 GLY A CA 1
ATOM 643 C C . GLY A 1 84 ? -3.018 -1.913 -12.472 1.00 97.69 84 GLY A C 1
ATOM 644 O O . GLY A 1 84 ? -4.227 -1.796 -12.271 1.00 97.69 84 GLY A O 1
ATOM 645 N N . ASP A 1 85 ? -2.145 -0.902 -12.377 1.00 98.12 85 ASP A N 1
ATOM 646 C CA . ASP A 1 85 ? -2.522 0.506 -12.187 1.00 98.12 85 ASP A CA 1
ATOM 647 C C . ASP A 1 85 ? -3.553 0.690 -11.064 1.00 98.12 85 ASP A C 1
ATOM 649 O O . ASP A 1 85 ? -4.649 1.225 -11.271 1.00 98.12 85 ASP A O 1
ATOM 653 N N . TYR A 1 86 ? -3.235 0.179 -9.868 1.00 98.56 86 TYR A N 1
ATOM 654 C CA . TYR A 1 86 ? -4.187 0.176 -8.760 1.00 98.56 86 TYR A CA 1
ATOM 655 C C . TYR A 1 86 ? -4.760 1.584 -8.530 1.00 98.56 86 TYR A C 1
ATOM 657 O O . TYR A 1 86 ? -4.037 2.572 -8.426 1.00 98.56 86 TYR A O 1
ATOM 665 N N . HIS A 1 87 ? -6.081 1.679 -8.401 1.00 98.50 87 HIS A N 1
ATOM 666 C CA . HIS A 1 87 ? -6.742 2.930 -8.059 1.00 98.50 87 HIS A CA 1
ATOM 667 C C . HIS A 1 87 ? -7.839 2.668 -7.029 1.00 98.50 87 HIS A C 1
ATOM 669 O O . HIS A 1 87 ? -8.750 1.869 -7.251 1.00 98.50 87 HIS A O 1
ATOM 675 N N . TRP A 1 88 ? -7.791 3.372 -5.903 1.00 98.25 88 TRP A N 1
ATOM 676 C CA . TRP A 1 88 ? -8.698 3.186 -4.765 1.00 98.25 88 TRP A CA 1
ATOM 677 C C . TRP A 1 88 ? -10.193 3.385 -5.088 1.00 98.25 88 TRP A C 1
ATOM 679 O O . TRP A 1 88 ? -11.044 2.803 -4.412 1.00 98.25 88 TRP A O 1
ATOM 689 N N . ARG A 1 89 ? -10.532 4.162 -6.129 1.00 98.12 89 ARG A N 1
ATOM 690 C CA . ARG A 1 89 ? -11.913 4.308 -6.653 1.00 98.12 89 ARG A CA 1
ATOM 691 C C . ARG A 1 89 ? -12.273 3.371 -7.806 1.00 98.12 89 ARG A C 1
ATOM 693 O O . ARG A 1 89 ? -13.385 3.450 -8.317 1.00 98.12 89 ARG A O 1
ATOM 700 N N . ALA A 1 90 ? -11.352 2.525 -8.264 1.00 98.06 90 ALA A N 1
ATOM 701 C CA . ALA A 1 90 ? -11.692 1.556 -9.296 1.00 98.06 90 ALA A CA 1
ATOM 702 C C . ALA A 1 90 ? -12.731 0.551 -8.772 1.00 98.06 90 ALA A C 1
ATOM 704 O O . ALA A 1 90 ? -12.844 0.285 -7.568 1.00 98.06 90 ALA A O 1
ATOM 705 N N . GLU A 1 91 ? -13.480 -0.034 -9.703 1.00 97.81 91 GLU A N 1
ATOM 706 C CA . GLU A 1 91 ? -14.413 -1.115 -9.402 1.00 97.81 91 GLU A CA 1
ATOM 707 C C . GLU A 1 91 ? -13.711 -2.281 -8.687 1.00 97.81 91 GLU A C 1
ATOM 709 O O . GLU A 1 91 ? -12.524 -2.551 -8.902 1.00 97.81 91 GLU A O 1
ATOM 714 N N . ALA A 1 92 ? -14.448 -2.984 -7.826 1.00 97.88 92 ALA A N 1
ATOM 715 C CA . ALA A 1 92 ? -13.882 -4.005 -6.944 1.00 97.88 92 ALA A CA 1
ATOM 716 C C . ALA A 1 92 ? -13.110 -5.101 -7.703 1.00 97.88 92 ALA A C 1
ATOM 718 O O . ALA A 1 92 ? -12.051 -5.519 -7.244 1.00 97.88 92 ALA A O 1
ATOM 719 N N . GLY A 1 93 ? -13.580 -5.512 -8.888 1.00 98.31 93 GLY A N 1
ATOM 720 C CA . GLY A 1 93 ? -12.892 -6.516 -9.708 1.00 98.31 93 GLY A CA 1
ATOM 721 C C . GLY A 1 93 ? -11.511 -6.066 -10.203 1.00 98.31 93 GLY A C 1
ATOM 722 O O . GLY A 1 93 ? -10.563 -6.855 -10.188 1.00 98.31 93 GLY A O 1
ATOM 723 N N . LYS A 1 94 ? -11.360 -4.783 -10.568 1.00 98.31 94 LYS A N 1
ATOM 724 C CA . LYS A 1 94 ? -10.059 -4.206 -10.946 1.00 98.31 94 LYS A CA 1
ATOM 725 C C . LYS A 1 94 ? -9.125 -4.113 -9.747 1.00 98.31 94 LYS A C 1
ATOM 727 O O . LYS A 1 94 ? -7.975 -4.531 -9.846 1.00 98.31 94 LYS A O 1
ATOM 732 N N . ARG A 1 95 ? -9.637 -3.654 -8.598 1.00 98.62 95 ARG A N 1
ATOM 733 C CA . ARG A 1 95 ? -8.861 -3.602 -7.348 1.00 98.62 95 ARG A CA 1
ATOM 734 C C . ARG A 1 95 ? -8.357 -4.985 -6.941 1.00 98.62 95 ARG A C 1
ATOM 736 O O . ARG A 1 95 ? -7.167 -5.132 -6.695 1.00 98.62 95 ARG A O 1
ATOM 743 N N . GLN A 1 96 ? -9.218 -6.003 -6.965 1.00 98.69 96 GLN A N 1
ATOM 744 C CA . GLN A 1 96 ? -8.834 -7.375 -6.624 1.00 98.69 96 GLN A CA 1
ATOM 745 C C . GLN A 1 96 ? -7.761 -7.924 -7.573 1.00 98.69 96 GLN A C 1
ATOM 747 O O . GLN A 1 96 ? -6.804 -8.558 -7.132 1.00 98.69 96 GLN A O 1
ATOM 752 N N . SER A 1 97 ? -7.902 -7.663 -8.875 1.00 98.56 97 SER A N 1
ATOM 753 C CA . SER A 1 97 ? -6.931 -8.105 -9.880 1.00 98.56 97 SER A CA 1
ATOM 754 C C . SER A 1 97 ? -5.553 -7.482 -9.651 1.00 98.56 97 SER A C 1
ATOM 756 O O . SER A 1 97 ? -4.552 -8.193 -9.693 1.00 98.56 97 SER A O 1
ATOM 758 N N . ALA A 1 98 ? -5.497 -6.180 -9.358 1.00 98.62 98 ALA A N 1
ATOM 759 C CA . ALA A 1 98 ? -4.253 -5.493 -9.023 1.00 98.62 98 ALA A CA 1
ATOM 760 C C . ALA A 1 98 ? -3.654 -5.995 -7.695 1.00 98.62 98 ALA A C 1
ATOM 762 O O . ALA A 1 98 ? -2.461 -6.275 -7.639 1.00 98.62 98 ALA A O 1
ATOM 763 N N . VAL A 1 99 ? -4.466 -6.204 -6.648 1.00 98.69 99 VAL A N 1
ATOM 764 C CA . VAL A 1 99 ? -4.005 -6.773 -5.362 1.00 98.69 99 VAL A CA 1
ATOM 765 C C . VAL A 1 99 ? -3.331 -8.134 -5.560 1.00 98.69 99 VAL A C 1
ATOM 767 O O . VAL A 1 99 ? -2.279 -8.379 -4.977 1.00 98.69 99 VAL A O 1
ATOM 770 N N . ASN A 1 100 ? -3.883 -8.999 -6.416 1.00 98.62 100 ASN A N 1
ATOM 771 C CA . ASN A 1 100 ? -3.280 -10.303 -6.710 1.00 98.62 100 ASN A CA 1
ATOM 772 C C . ASN A 1 100 ? -1.908 -10.173 -7.396 1.00 98.62 100 ASN A C 1
ATOM 774 O O . ASN A 1 100 ? -1.001 -10.947 -7.098 1.00 98.62 100 ASN A O 1
ATOM 778 N N . ARG A 1 101 ? -1.742 -9.194 -8.296 1.00 98.62 101 ARG A N 1
ATOM 779 C CA . ARG A 1 101 ? -0.453 -8.920 -8.954 1.00 98.62 101 ARG A CA 1
ATOM 780 C C . ARG A 1 101 ? 0.572 -8.377 -7.962 1.00 98.62 101 ARG A C 1
ATOM 782 O O . ARG A 1 101 ? 1.671 -8.914 -7.879 1.00 98.62 101 ARG A O 1
ATOM 789 N N . TRP A 1 102 ? 0.168 -7.413 -7.135 1.00 98.38 102 TRP A N 1
ATOM 790 C CA . TRP A 1 102 ? 1.012 -6.867 -6.073 1.00 98.38 102 TRP A CA 1
ATOM 791 C C . TRP A 1 102 ? 1.436 -7.921 -5.052 1.00 98.38 102 TRP A C 1
ATOM 793 O O . TRP A 1 102 ? 2.586 -7.910 -4.625 1.00 98.38 102 TRP A O 1
ATOM 803 N N . LEU A 1 103 ? 0.551 -8.854 -4.688 1.00 98.00 103 LEU A N 1
ATOM 804 C CA . LEU A 1 103 ? 0.907 -9.987 -3.834 1.00 98.00 103 LEU A CA 1
ATOM 805 C C . LEU A 1 103 ? 2.021 -10.830 -4.468 1.00 98.00 103 LEU A C 1
ATOM 807 O O . LEU A 1 103 ? 3.025 -11.094 -3.811 1.00 98.00 103 LEU A O 1
ATOM 811 N N . ALA A 1 104 ? 1.869 -11.190 -5.746 1.00 97.56 104 ALA A N 1
ATOM 812 C CA . ALA A 1 104 ? 2.861 -11.980 -6.469 1.00 97.56 104 ALA A CA 1
ATOM 813 C C . ALA A 1 104 ? 4.209 -11.251 -6.593 1.00 97.56 104 ALA A C 1
ATOM 815 O O . ALA A 1 104 ? 5.259 -11.863 -6.403 1.00 97.56 104 ALA A O 1
ATOM 816 N N . TRP A 1 105 ? 4.197 -9.945 -6.870 1.00 96.31 105 TRP A N 1
ATOM 817 C CA . TRP A 1 105 ? 5.419 -9.144 -6.906 1.00 96.31 105 TRP A CA 1
ATOM 818 C C . TRP A 1 105 ? 6.087 -9.050 -5.526 1.00 96.31 105 TRP A C 1
ATOM 820 O O . TRP A 1 105 ? 7.298 -9.221 -5.420 1.00 96.31 105 TRP A O 1
ATOM 830 N N . LEU A 1 106 ? 5.314 -8.848 -4.452 1.00 95.44 106 LEU A N 1
ATOM 831 C CA . LEU A 1 106 ? 5.841 -8.799 -3.083 1.00 95.44 106 LEU A CA 1
ATOM 832 C C . LEU A 1 106 ? 6.438 -10.141 -2.637 1.00 95.44 106 LEU A C 1
ATOM 834 O O . LEU A 1 106 ? 7.442 -10.140 -1.928 1.00 95.44 106 LEU A O 1
ATOM 838 N N . ASP A 1 107 ? 5.852 -11.270 -3.049 1.00 94.00 107 ASP A N 1
ATOM 839 C CA . ASP A 1 107 ? 6.426 -12.601 -2.812 1.00 94.00 107 ASP A CA 1
ATOM 840 C C . ASP A 1 107 ? 7.795 -12.749 -3.500 1.00 94.00 107 ASP A C 1
ATOM 842 O O . ASP A 1 107 ? 8.740 -13.257 -2.896 1.00 94.00 107 ASP A O 1
ATOM 846 N N . GLN A 1 108 ? 7.935 -12.254 -4.735 1.00 92.25 108 GLN A N 1
ATOM 847 C CA . GLN A 1 108 ? 9.211 -12.263 -5.462 1.00 92.25 108 GLN A CA 1
ATOM 848 C C . GLN A 1 108 ? 10.245 -11.333 -4.820 1.00 92.25 108 GLN A C 1
ATOM 850 O O . GLN A 1 108 ? 11.396 -11.725 -4.637 1.00 92.25 108 GLN A O 1
ATOM 855 N N . ALA A 1 109 ? 9.839 -10.118 -4.445 1.00 88.06 109 ALA A N 1
ATOM 856 C CA . ALA A 1 109 ? 10.718 -9.141 -3.812 1.00 88.06 109 ALA A CA 1
ATOM 857 C C . ALA A 1 109 ? 11.245 -9.641 -2.456 1.00 88.06 109 ALA A C 1
ATOM 859 O O . ALA A 1 109 ? 12.423 -9.469 -2.155 1.00 88.06 109 ALA A O 1
ATOM 860 N N . ALA A 1 110 ? 10.402 -10.312 -1.664 1.00 85.94 110 ALA A N 1
ATOM 861 C CA . ALA A 1 110 ? 10.815 -10.923 -0.403 1.00 85.94 110 ALA A CA 1
ATOM 862 C C . ALA A 1 110 ? 11.824 -12.066 -0.602 1.00 85.94 110 ALA A C 1
ATOM 864 O O . ALA A 1 110 ? 12.728 -12.218 0.211 1.00 85.94 110 ALA A O 1
ATOM 865 N N . ALA A 1 111 ? 11.700 -12.845 -1.681 1.00 84.94 111 ALA A N 1
ATOM 866 C CA . ALA A 1 111 ? 12.640 -13.922 -1.998 1.00 84.94 111 ALA A CA 1
ATOM 867 C C . ALA A 1 111 ? 14.003 -13.422 -2.516 1.00 84.94 111 ALA A C 1
ATOM 869 O O . ALA A 1 111 ? 14.975 -14.174 -2.496 1.00 84.94 111 ALA A O 1
ATOM 870 N N . ALA A 1 112 ? 14.072 -12.182 -3.006 1.00 80.94 112 ALA A N 1
ATOM 871 C CA . ALA A 1 112 ? 15.285 -11.582 -3.560 1.00 80.94 112 ALA A CA 1
ATOM 872 C C . ALA A 1 112 ? 16.095 -10.756 -2.542 1.00 80.94 112 ALA A C 1
ATOM 874 O O . ALA A 1 112 ? 17.234 -10.390 -2.833 1.00 80.94 112 ALA A O 1
ATOM 875 N N . ALA A 1 113 ? 15.527 -10.440 -1.374 1.00 67.19 113 ALA A N 1
ATOM 876 C CA . ALA A 1 113 ? 16.227 -9.707 -0.327 1.00 67.19 113 ALA A CA 1
ATOM 877 C C . ALA A 1 113 ? 17.275 -10.617 0.355 1.00 67.19 113 ALA A C 1
ATOM 879 O O . ALA A 1 113 ? 16.912 -11.711 0.788 1.00 67.19 113 ALA A O 1
ATOM 880 N N . PRO A 1 114 ? 18.558 -10.213 0.441 1.00 54.69 114 PRO A N 1
ATOM 881 C CA . PRO A 1 114 ? 19.555 -10.946 1.220 1.00 54.69 114 PRO A CA 1
ATOM 882 C C . PRO A 1 114 ? 19.257 -10.837 2.727 1.00 54.69 114 PRO A C 1
ATOM 884 O O . PRO A 1 114 ? 18.735 -9.810 3.166 1.00 54.69 114 PRO A O 1
ATOM 887 N N . ASP A 1 115 ? 19.587 -11.893 3.481 1.00 46.72 115 ASP A N 1
ATOM 888 C CA . ASP A 1 115 ? 19.502 -11.948 4.955 1.00 46.72 115 ASP A CA 1
ATOM 889 C C . ASP A 1 115 ? 20.322 -10.843 5.652 1.00 46.72 115 ASP A C 1
ATOM 891 O O . ASP A 1 115 ? 21.450 -10.542 5.18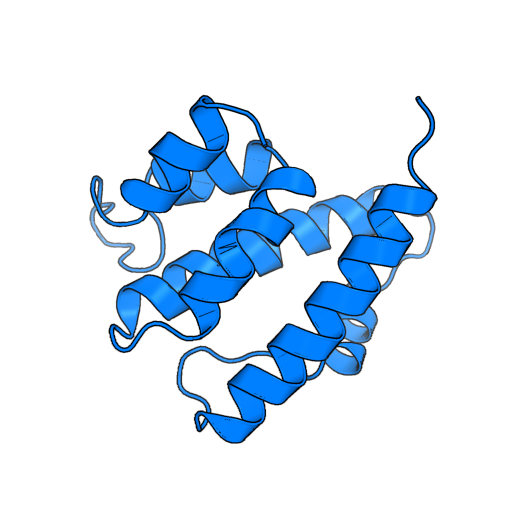4 1.00 46.72 115 ASP A O 1
#

Organism: Accumulibacter regalis (NCBI:txid522306)

Secondary structure (DSSP, 8-state):
--HHHHHHHHTTTSSEETTEEEEEHHHHHHHHT-HHHHHHTGGGGG-SSHHHHHHHHHHHHHHHHHHHHTSTT--HHHHHHHTT---TTS-HHHHHHHHHHHHHHHHHHHHHS--

pLDDT: mean 92.89, std 9.18, range [46.72, 98.69]